Protein AF-A0A1A6FTK7-F1 (afdb_monomer)

Sequence (61 aa):
MDENRFVAVTSTNAAKIFNLYPKKGRIAVGSDADIVIWDPEATRTLSPPGLARSFVHVANT

Secondary structure (DSSP, 8-state):
--HHHHHIIIIIHHHHHTT-TTTSS--STTS---EE---SS-------TTSS-----EE--

InterPro domains:
  IPR006680 Amidohydrolase-related [PF01979] (1-45)
  IPR011059 Metal-dependent hydrolase, composite domain superfamily [SSF51338] (5-49)
  IPR050378 Metallo-dependent Hydrolases Superfamily [PTHR11647] (1-47)

Structure (mmCIF, N/CA/C/O backbone):
data_AF-A0A1A6FTK7-F1
#
_entry.id   AF-A0A1A6FTK7-F1
#
loop_
_atom_site.group_PDB
_atom_site.id
_atom_site.type_symbol
_atom_site.label_atom_id
_atom_site.label_alt_id
_atom_site.label_comp_id
_atom_site.label_asym_id
_atom_site.label_entity_id
_atom_site.label_seq_id
_atom_site.pdbx_PDB_ins_code
_atom_site.Cartn_x
_atom_site.Cartn_y
_atom_site.Cartn_z
_atom_site.occupancy
_atom_site.B_iso_or_equiv
_atom_site.auth_seq_id
_atom_site.auth_comp_id
_atom_site.auth_asym_id
_atom_site.auth_atom_id
_atom_site.pdbx_PDB_model_num
ATOM 1 N N . MET A 1 1 ? 11.549 -11.466 0.419 1.00 83.94 1 MET A N 1
ATOM 2 C CA . MET A 1 1 ? 10.301 -10.893 0.969 1.00 83.94 1 MET A CA 1
ATOM 3 C C . MET A 1 1 ? 9.174 -11.397 0.092 1.00 83.94 1 MET A C 1
ATOM 5 O O . MET A 1 1 ? 9.375 -11.385 -1.111 1.00 83.94 1 MET A O 1
ATOM 9 N N . ASP A 1 2 ? 8.078 -11.897 0.658 1.00 96.81 2 ASP A N 1
ATOM 10 C CA . ASP A 1 2 ? 6.891 -12.288 -0.119 1.00 96.81 2 ASP A CA 1
ATOM 11 C C . ASP A 1 2 ? 5.947 -11.090 -0.356 1.00 96.81 2 ASP A C 1
ATOM 13 O O . ASP A 1 2 ? 6.095 -10.036 0.271 1.00 96.81 2 ASP A O 1
ATOM 17 N N . GLU A 1 3 ? 4.986 -11.256 -1.264 1.00 96.19 3 GLU A N 1
ATOM 18 C CA . GLU A 1 3 ? 4.007 -10.231 -1.658 1.00 96.19 3 GLU A CA 1
ATOM 19 C C . GLU A 1 3 ? 3.189 -9.715 -0.466 1.00 96.19 3 GLU A C 1
ATOM 21 O O . GLU A 1 3 ? 2.991 -8.509 -0.305 1.00 96.19 3 GLU A O 1
ATOM 26 N N . ASN A 1 4 ? 2.786 -10.604 0.444 1.00 9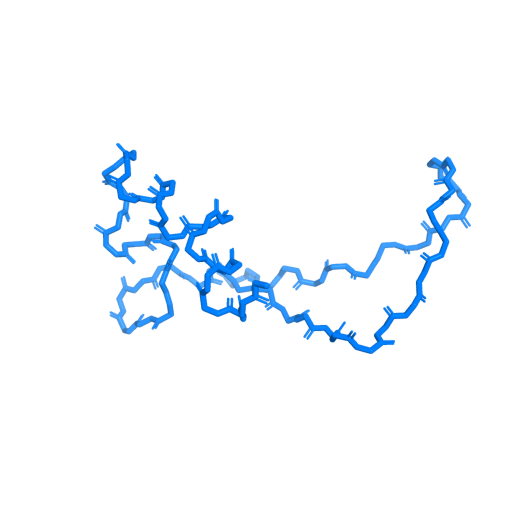7.38 4 ASN A N 1
ATOM 27 C CA . ASN A 1 4 ? 1.994 -10.231 1.614 1.00 97.38 4 ASN A CA 1
ATOM 28 C C . ASN A 1 4 ? 2.811 -9.376 2.590 1.00 97.38 4 ASN A C 1
ATOM 30 O O . ASN A 1 4 ? 2.293 -8.416 3.167 1.00 97.38 4 ASN A O 1
ATOM 34 N N . ARG A 1 5 ? 4.103 -9.678 2.764 1.00 98.00 5 ARG A N 1
ATOM 35 C CA . ARG A 1 5 ? 5.026 -8.842 3.537 1.00 98.00 5 ARG A CA 1
ATOM 36 C C . ARG A 1 5 ? 5.240 -7.488 2.866 1.00 98.00 5 ARG A C 1
ATOM 38 O O . ARG A 1 5 ? 5.291 -6.494 3.589 1.00 98.00 5 ARG A O 1
ATOM 45 N N . PHE A 1 6 ? 5.330 -7.425 1.534 1.00 97.06 6 PHE A N 1
ATOM 46 C CA . PHE A 1 6 ? 5.393 -6.159 0.789 1.00 97.06 6 PHE A CA 1
ATOM 47 C C . PHE A 1 6 ? 4.164 -5.284 1.065 1.00 97.06 6 PHE A C 1
ATOM 49 O O . PHE A 1 6 ? 4.318 -4.135 1.483 1.00 97.06 6 PHE A O 1
ATOM 56 N N . VAL A 1 7 ? 2.954 -5.840 0.959 1.00 97.56 7 VAL A N 1
ATOM 57 C CA . VAL A 1 7 ? 1.700 -5.144 1.311 1.00 97.56 7 VAL A CA 1
ATOM 58 C C . VAL A 1 7 ? 1.693 -4.696 2.777 1.00 97.56 7 VAL A C 1
ATOM 60 O O . VAL A 1 7 ? 1.284 -3.573 3.088 1.00 97.56 7 VAL A O 1
ATOM 63 N N . ALA A 1 8 ? 2.193 -5.536 3.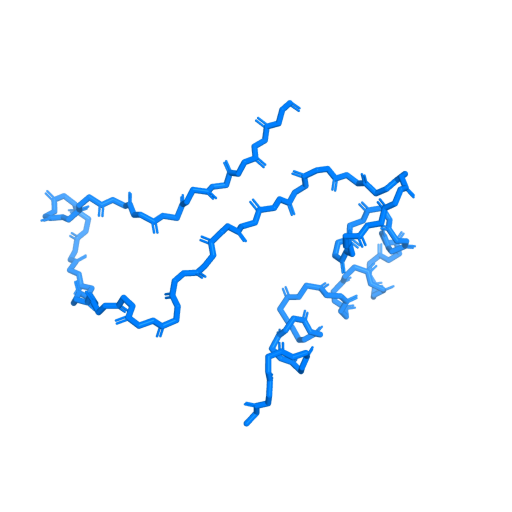691 1.00 98.38 8 ALA A N 1
ATOM 64 C CA . ALA A 1 8 ? 2.236 -5.209 5.110 1.00 98.38 8 ALA A CA 1
ATOM 65 C C . ALA A 1 8 ? 3.074 -3.954 5.394 1.00 98.38 8 ALA A C 1
ATOM 67 O O . ALA A 1 8 ? 2.596 -3.056 6.085 1.00 98.38 8 ALA A O 1
ATOM 68 N N . VAL A 1 9 ? 4.293 -3.859 4.853 1.00 98.12 9 VAL A N 1
ATOM 69 C CA . VAL A 1 9 ? 5.202 -2.733 5.147 1.00 98.12 9 VAL A CA 1
ATOM 70 C C . VAL A 1 9 ? 4.863 -1.457 4.378 1.00 98.12 9 VAL A C 1
ATOM 72 O O . VAL A 1 9 ? 5.181 -0.374 4.855 1.00 98.12 9 VAL A O 1
ATOM 75 N N . THR A 1 10 ? 4.224 -1.569 3.211 1.00 97.19 10 THR A N 1
ATOM 76 C CA . THR A 1 10 ? 3.907 -0.415 2.351 1.00 97.19 10 THR A CA 1
ATOM 77 C C . THR A 1 10 ? 2.523 0.172 2.607 1.00 97.19 10 THR A C 1
ATOM 79 O O . THR A 1 10 ? 2.297 1.338 2.295 1.00 97.19 10 THR A O 1
ATOM 82 N N . SER A 1 11 ? 1.594 -0.604 3.179 1.00 98.06 11 SER A N 1
ATOM 83 C CA . SER A 1 11 ? 0.204 -0.173 3.343 1.00 98.06 11 SER A CA 1
ATOM 84 C C . SER A 1 11 ? -0.412 -0.602 4.678 1.00 98.06 11 SER A C 1
ATOM 86 O O . SER A 1 11 ? -0.703 0.247 5.525 1.00 98.06 11 SER A O 1
ATOM 88 N N . THR A 1 12 ? -0.578 -1.908 4.929 1.00 98.56 12 THR A N 1
ATOM 89 C CA . THR A 1 12 ? -1.378 -2.393 6.072 1.00 98.56 12 THR A CA 1
ATOM 90 C C . THR A 1 12 ? -0.834 -1.937 7.428 1.00 98.56 12 THR A C 1
ATOM 92 O O . THR A 1 12 ? -1.615 -1.576 8.309 1.00 98.56 12 THR A O 1
ATOM 95 N N . ASN A 1 13 ? 0.487 -1.930 7.627 1.00 98.62 13 ASN A N 1
ATOM 96 C CA . ASN A 1 13 ? 1.079 -1.513 8.900 1.00 98.62 13 ASN A CA 1
ATOM 97 C C . ASN A 1 13 ? 0.930 -0.008 9.126 1.00 98.62 13 ASN A C 1
ATOM 99 O O . ASN A 1 13 ? 0.584 0.391 10.234 1.00 98.62 13 ASN A O 1
ATOM 103 N N . ALA A 1 14 ? 1.107 0.816 8.088 1.00 98.50 14 ALA A N 1
ATOM 104 C CA . ALA A 1 14 ? 0.863 2.253 8.181 1.00 98.50 14 ALA A CA 1
ATOM 105 C C . ALA A 1 14 ? -0.601 2.535 8.556 1.00 98.50 14 ALA A C 1
ATOM 107 O O . ALA A 1 14 ? -0.864 3.271 9.505 1.00 98.50 14 ALA A O 1
ATOM 108 N N . ALA A 1 15 ? -1.560 1.871 7.900 1.00 98.44 15 ALA A N 1
ATOM 109 C CA . ALA A 1 15 ? -2.977 2.017 8.227 1.00 98.44 15 ALA A CA 1
ATOM 110 C C . ALA A 1 15 ? -3.296 1.623 9.680 1.00 98.44 15 ALA A C 1
ATOM 112 O O . ALA A 1 15 ? -4.120 2.271 10.319 1.00 98.44 15 ALA A O 1
ATOM 113 N N . LYS A 1 16 ? -2.638 0.599 10.237 1.00 98.56 16 LYS A N 1
ATOM 114 C CA . LYS A 1 16 ? -2.789 0.234 11.657 1.00 98.56 16 LYS A CA 1
ATOM 115 C C . LYS A 1 16 ? -2.185 1.282 12.594 1.00 98.56 16 LYS A C 1
ATOM 117 O O . LYS A 1 16 ? -2.851 1.684 13.540 1.00 98.56 16 LYS A O 1
ATOM 122 N N . ILE A 1 17 ? -0.958 1.736 12.322 1.00 98.62 17 ILE A N 1
ATOM 123 C CA . ILE A 1 17 ? -0.240 2.727 13.146 1.00 98.62 17 ILE A CA 1
ATOM 124 C C . ILE A 1 17 ? -1.024 4.039 13.232 1.00 98.62 17 ILE A C 1
ATOM 126 O O . ILE A 1 17 ? -1.145 4.616 14.308 1.00 98.62 17 ILE A O 1
ATOM 130 N N . PHE A 1 18 ? -1.599 4.483 12.115 1.00 98.38 18 PHE A N 1
ATOM 131 C CA . PHE A 1 18 ? -2.365 5.727 12.042 1.00 98.38 18 PHE A CA 1
ATOM 132 C C . PHE A 1 18 ? -3.867 5.548 12.318 1.00 98.38 18 PHE A C 1
ATOM 134 O O . PHE A 1 18 ? -4.643 6.464 12.064 1.00 98.38 18 PHE A O 1
ATOM 141 N N . ASN A 1 19 ? -4.288 4.390 12.844 1.00 98.12 19 ASN A N 1
ATOM 142 C CA . ASN A 1 19 ? -5.680 4.094 13.203 1.00 98.12 19 ASN A CA 1
ATOM 143 C C . ASN A 1 19 ? -6.691 4.259 12.041 1.00 98.12 19 ASN A C 1
ATOM 145 O O . ASN A 1 19 ? -7.829 4.680 12.231 1.00 98.12 19 ASN A O 1
ATOM 149 N N . LEU A 1 20 ? -6.268 3.923 10.821 1.00 98.00 20 LEU A N 1
ATOM 150 C CA . LEU A 1 20 ? -7.078 3.934 9.596 1.00 98.00 20 LEU A CA 1
ATOM 151 C C . LEU A 1 20 ? -7.512 2.531 9.154 1.00 98.00 20 LEU A C 1
ATOM 153 O O . LEU A 1 20 ? -8.316 2.396 8.237 1.00 98.00 20 LEU A O 1
ATOM 157 N N . TYR A 1 21 ? -6.975 1.472 9.754 1.00 97.94 21 TYR A N 1
ATOM 158 C CA . TYR A 1 21 ? -7.335 0.096 9.419 1.00 97.94 21 TYR A CA 1
ATOM 159 C C . TYR A 1 21 ? -8.704 -0.294 10.024 1.00 97.94 21 TYR A C 1
ATOM 161 O O . TYR A 1 21 ? -8.931 -0.017 11.199 1.00 97.94 21 TYR A O 1
ATOM 169 N N . PRO A 1 22 ? -9.604 -0.983 9.286 1.00 97.69 22 PRO A N 1
ATOM 170 C CA . PRO A 1 22 ? -9.425 -1.520 7.935 1.00 97.69 22 PRO A CA 1
ATOM 171 C C . PRO A 1 22 ? -9.876 -0.574 6.813 1.00 97.69 22 PRO A C 1
ATOM 173 O O . PRO A 1 22 ? -9.866 -0.991 5.659 1.00 97.69 22 PRO A O 1
ATOM 176 N N . LYS A 1 23 ? -10.277 0.669 7.112 1.00 98.00 23 LYS A N 1
ATOM 177 C CA . LYS A 1 23 ? -10.742 1.623 6.094 1.00 98.00 23 LYS A CA 1
ATOM 178 C C . LYS A 1 23 ? -9.690 1.866 5.001 1.00 98.00 23 LYS A C 1
ATOM 180 O O . LYS A 1 23 ? -10.050 1.934 3.833 1.00 98.00 23 LYS A O 1
ATOM 185 N N . LYS A 1 24 ? -8.401 1.911 5.360 1.00 97.88 24 LYS A N 1
ATOM 186 C CA . LYS A 1 24 ? -7.251 1.925 4.435 1.00 97.88 24 LYS A CA 1
ATOM 187 C C . LYS A 1 24 ? -6.388 0.665 4.578 1.00 97.88 24 LYS A C 1
ATOM 189 O O . LYS A 1 24 ? -6.356 0.029 5.634 1.00 97.88 24 LYS A O 1
ATOM 194 N N . GLY A 1 25 ? -5.642 0.336 3.523 1.00 96.69 25 GLY A N 1
ATOM 195 C CA . GLY A 1 25 ? -4.608 -0.707 3.532 1.00 96.69 25 GLY A CA 1
ATOM 196 C C . GLY A 1 25 ? -5.115 -2.147 3.635 1.00 96.69 25 GLY A C 1
ATOM 197 O O . GLY A 1 25 ? -4.378 -3.029 4.092 1.00 96.69 25 GLY A O 1
ATOM 198 N N . ARG A 1 26 ? -6.369 -2.379 3.226 1.00 97.62 26 ARG A N 1
ATOM 199 C CA . ARG A 1 26 ? -6.993 -3.698 3.094 1.00 97.62 26 ARG A CA 1
ATOM 200 C C . ARG A 1 26 ? -8.007 -3.695 1.950 1.00 97.62 26 ARG A C 1
ATOM 202 O O . ARG A 1 26 ? -8.788 -2.762 1.835 1.00 97.62 26 ARG A O 1
ATOM 209 N N . ILE A 1 27 ? -8.038 -4.780 1.177 1.00 97.00 27 ILE A N 1
ATOM 210 C CA . ILE A 1 27 ? -9.131 -5.070 0.243 1.00 97.00 27 ILE A CA 1
ATOM 211 C C . ILE A 1 27 ? -10.164 -5.910 0.998 1.00 97.00 27 ILE A C 1
ATOM 213 O O . ILE A 1 27 ? -9.928 -7.081 1.302 1.00 97.00 27 ILE A O 1
ATOM 217 N N . ALA A 1 28 ? -11.271 -5.286 1.385 1.00 97.50 28 ALA A N 1
ATOM 218 C CA . ALA A 1 28 ? -12.395 -5.929 2.056 1.00 97.50 28 ALA A CA 1
ATOM 219 C C . ALA A 1 28 ? -13.672 -5.102 1.852 1.00 97.50 28 ALA A C 1
ATOM 221 O O . ALA A 1 28 ? -13.611 -3.909 1.561 1.00 97.50 28 ALA A O 1
ATOM 222 N N . VAL A 1 29 ? -14.835 -5.729 2.036 1.00 97.38 29 VAL A N 1
ATOM 223 C CA . VAL A 1 29 ? -16.120 -5.014 2.039 1.00 97.38 29 VAL A CA 1
ATOM 224 C C . VAL A 1 29 ? -16.098 -3.928 3.120 1.00 97.38 29 VAL A C 1
ATOM 226 O O . VAL A 1 29 ? -15.775 -4.211 4.274 1.00 97.38 29 VAL A O 1
ATOM 229 N N . GLY A 1 30 ? -16.443 -2.695 2.741 1.00 95.62 30 GLY A N 1
ATOM 230 C CA . GLY A 1 30 ? -16.460 -1.532 3.635 1.00 95.62 30 GLY A CA 1
ATOM 231 C C . GLY A 1 30 ? -15.123 -0.791 3.780 1.00 95.62 30 GLY A C 1
ATOM 232 O O . GLY A 1 30 ? -15.088 0.231 4.463 1.00 95.62 30 GLY A O 1
ATOM 233 N N . SER A 1 31 ? -14.042 -1.269 3.153 1.00 97.44 31 SER A N 1
ATOM 234 C CA . SER A 1 31 ? -12.798 -0.504 2.984 1.00 97.44 31 SER A CA 1
ATOM 235 C C . SER A 1 31 ? -12.911 0.475 1.812 1.00 97.44 31 SER A C 1
ATOM 237 O O . SER A 1 31 ? -13.708 0.263 0.897 1.00 97.44 31 SER A O 1
ATOM 239 N N . ASP A 1 32 ? -12.099 1.533 1.822 1.00 96.19 32 ASP A N 1
ATOM 240 C CA . ASP A 1 32 ? -12.022 2.466 0.697 1.00 96.19 32 ASP A CA 1
ATOM 241 C C . ASP A 1 32 ? -11.426 1.766 -0.539 1.00 96.19 32 ASP A C 1
ATOM 243 O O . ASP A 1 32 ? -10.569 0.886 -0.421 1.00 96.19 32 ASP A O 1
ATOM 247 N N . ALA A 1 33 ? -11.849 2.184 -1.732 1.00 95.94 33 ALA A N 1
ATOM 248 C CA . ALA A 1 33 ? -11.443 1.593 -3.0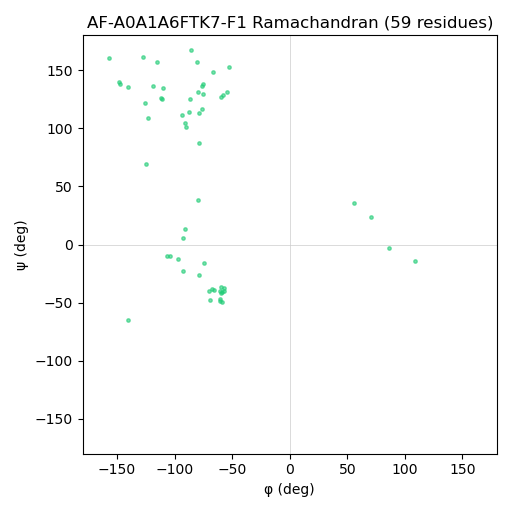08 1.00 95.94 33 ALA A CA 1
ATOM 249 C C . ALA A 1 33 ? -10.057 2.069 -3.500 1.00 95.94 33 ALA A C 1
ATOM 251 O O . ALA A 1 33 ? -9.851 2.250 -4.696 1.00 95.94 33 ALA A O 1
ATOM 252 N N . ASP A 1 34 ? -9.093 2.244 -2.591 1.00 94.69 34 ASP A N 1
ATOM 253 C CA . ASP A 1 34 ? -7.722 2.649 -2.921 1.00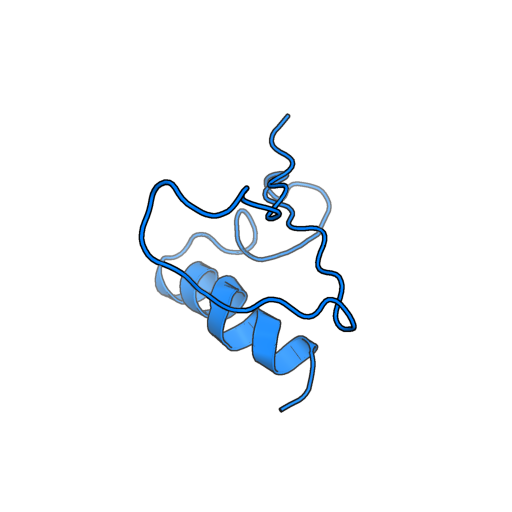 94.69 34 ASP A CA 1
ATOM 254 C C . ASP A 1 34 ? -6.926 1.439 -3.443 1.00 94.69 34 ASP A C 1
ATOM 256 O O . ASP A 1 34 ? -6.274 0.722 -2.675 1.00 94.69 34 ASP A O 1
ATOM 260 N N . ILE A 1 35 ? -6.995 1.178 -4.750 1.00 93.56 35 ILE A N 1
ATOM 261 C CA . ILE A 1 35 ? -6.410 -0.025 -5.360 1.00 93.56 35 ILE A CA 1
ATOM 262 C C . ILE A 1 35 ? -5.340 0.344 -6.393 1.00 93.56 35 ILE A C 1
ATOM 264 O O . ILE A 1 35 ? -5.526 1.221 -7.239 1.00 93.56 35 ILE A O 1
ATOM 268 N N . VAL A 1 36 ? -4.220 -0.385 -6.346 1.00 93.38 36 VAL A N 1
ATOM 269 C CA . VAL A 1 36 ? -3.170 -0.381 -7.371 1.00 93.38 36 VAL A CA 1
ATOM 270 C C . VAL A 1 36 ? -3.172 -1.735 -8.069 1.00 93.38 36 VAL A C 1
ATOM 272 O O . VAL A 1 36 ? -3.056 -2.771 -7.416 1.00 93.38 36 VAL A O 1
ATOM 275 N N . ILE A 1 37 ? -3.266 -1.725 -9.397 1.00 91.62 37 ILE A N 1
ATOM 276 C CA . ILE A 1 37 ? -2.990 -2.905 -10.223 1.00 91.62 37 ILE A CA 1
ATOM 277 C C . ILE A 1 37 ? -1.491 -2.900 -10.517 1.00 91.62 37 ILE A C 1
ATOM 279 O O . ILE A 1 37 ? -0.989 -1.981 -11.167 1.00 91.62 37 ILE A O 1
ATOM 283 N N . TRP A 1 38 ? -0.776 -3.894 -9.996 1.00 90.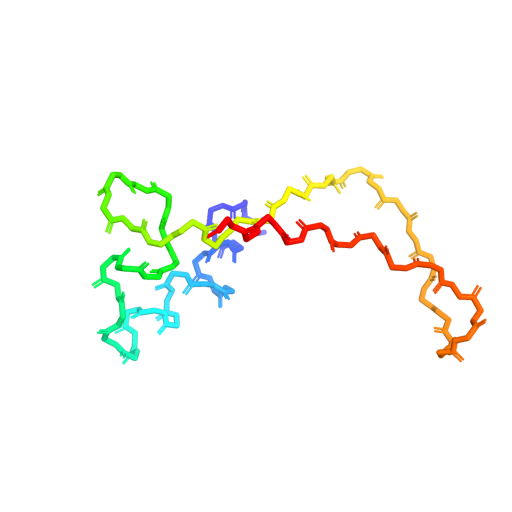69 38 TRP A N 1
ATOM 284 C CA . TRP A 1 38 ? 0.673 -4.014 -10.133 1.00 90.69 38 TRP A CA 1
ATOM 285 C C . TRP A 1 38 ? 1.027 -5.199 -11.033 1.00 90.69 38 TRP A C 1
ATOM 287 O O . TRP A 1 38 ? 0.586 -6.317 -10.779 1.00 90.69 38 TRP A O 1
ATOM 297 N N . ASP A 1 39 ? 1.810 -4.935 -12.079 1.00 91.62 39 ASP A N 1
ATOM 298 C CA . ASP A 1 39 ? 2.412 -5.957 -12.936 1.00 91.62 39 ASP A CA 1
ATOM 299 C C . ASP A 1 39 ? 3.826 -6.275 -12.406 1.00 91.62 39 ASP A C 1
ATOM 301 O O . ASP A 1 39 ? 4.697 -5.397 -12.461 1.00 91.62 39 ASP A O 1
ATOM 305 N N . PRO A 1 40 ? 4.066 -7.481 -11.858 1.00 91.31 40 PRO A N 1
ATOM 306 C CA . PRO A 1 40 ? 5.356 -7.850 -11.283 1.00 91.31 40 PRO A CA 1
ATOM 307 C C . PRO A 1 40 ? 6.442 -8.129 -12.335 1.00 91.31 40 PRO A C 1
ATOM 309 O O . PRO A 1 40 ? 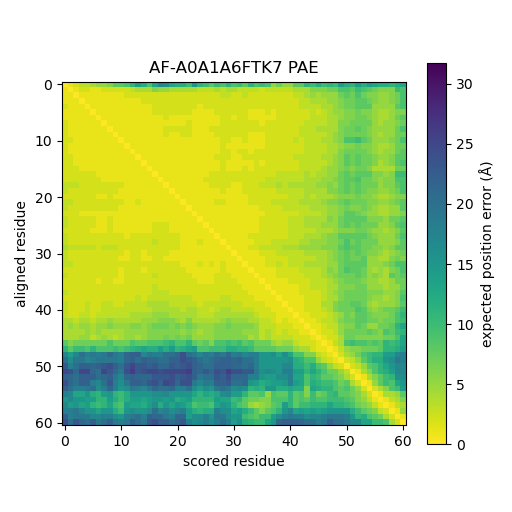7.620 -8.155 -11.982 1.00 91.31 40 PRO A O 1
ATOM 312 N N . GLU A 1 41 ? 6.079 -8.331 -13.606 1.00 93.75 41 GLU A N 1
ATOM 313 C CA . GLU A 1 41 ? 7.020 -8.611 -14.702 1.00 93.75 41 GLU A CA 1
ATOM 314 C C . GLU A 1 41 ? 7.378 -7.347 -15.504 1.00 93.75 41 GLU A C 1
ATOM 316 O O . GLU A 1 41 ? 8.345 -7.330 -16.275 1.00 93.75 41 GLU A O 1
ATOM 321 N N . ALA A 1 42 ? 6.640 -6.253 -15.298 1.00 90.50 42 ALA A N 1
ATOM 322 C CA . ALA A 1 42 ? 6.897 -4.983 -15.958 1.00 90.50 42 ALA A CA 1
ATOM 323 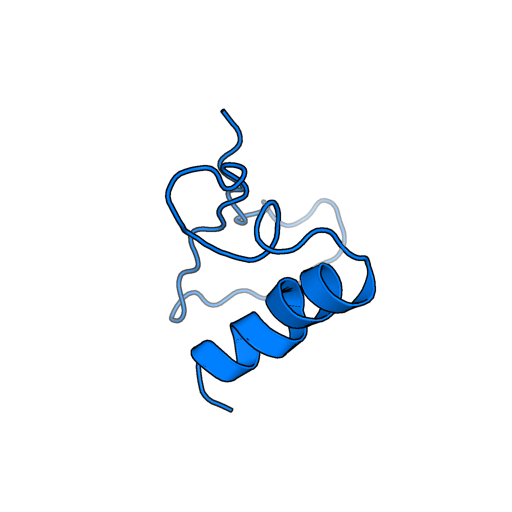C C . ALA A 1 42 ? 8.303 -4.442 -15.638 1.00 90.50 42 ALA A C 1
ATOM 325 O O . ALA A 1 42 ? 8.684 -4.235 -14.486 1.00 90.50 42 ALA A O 1
ATOM 326 N N . THR A 1 43 ? 9.064 -4.122 -16.687 1.00 89.50 43 THR A N 1
ATOM 327 C CA . THR A 1 43 ? 10.402 -3.524 -16.573 1.00 89.50 43 THR A CA 1
ATOM 328 C C . THR A 1 43 ? 10.387 -2.071 -17.032 1.00 89.50 43 THR A C 1
ATOM 330 O O . THR A 1 43 ? 9.838 -1.739 -18.083 1.00 89.50 43 THR A O 1
ATOM 333 N N . ARG A 1 44 ? 11.030 -1.185 -16.262 1.00 83.31 44 ARG A N 1
ATOM 334 C CA . ARG A 1 44 ? 11.180 0.229 -16.621 1.00 83.31 44 ARG A CA 1
ATOM 335 C C . ARG A 1 44 ? 12.489 0.815 -16.107 1.00 83.31 44 ARG A C 1
ATOM 337 O O . ARG A 1 44 ? 12.839 0.650 -14.943 1.00 83.31 44 ARG A O 1
ATOM 344 N N . THR 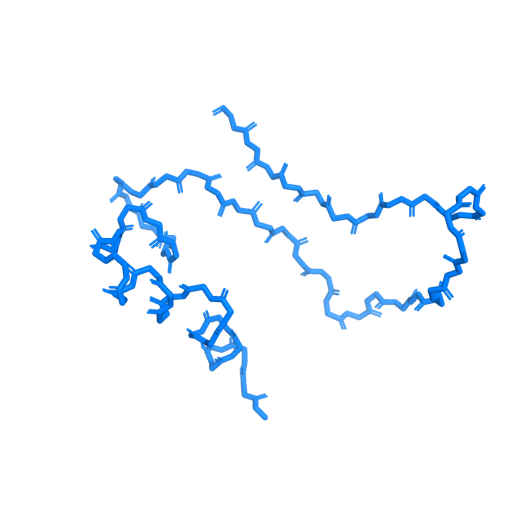A 1 45 ? 13.133 1.617 -16.949 1.00 87.88 45 THR A N 1
ATOM 345 C CA . THR A 1 45 ? 14.214 2.521 -16.542 1.00 87.88 45 THR A CA 1
ATOM 346 C C . THR A 1 45 ? 13.625 3.847 -16.067 1.00 87.88 45 THR A C 1
ATOM 348 O O . THR A 1 45 ? 12.849 4.487 -16.783 1.00 87.88 45 THR A O 1
ATOM 351 N N . LEU A 1 46 ? 13.974 4.270 -14.853 1.00 86.44 46 LEU A N 1
ATOM 352 C CA . LEU A 1 46 ? 13.583 5.579 -14.332 1.00 86.44 46 LEU A CA 1
ATOM 353 C C . LEU A 1 46 ? 14.442 6.669 -14.988 1.00 86.44 46 LEU A C 1
ATOM 355 O O . LEU A 1 46 ? 15.666 6.574 -15.008 1.00 86.44 46 LEU A O 1
ATOM 359 N N . SER A 1 47 ? 13.797 7.705 -15.521 1.00 82.56 47 SER A N 1
ATOM 360 C CA . SER A 1 47 ? 14.439 8.864 -16.151 1.00 82.56 47 SER A CA 1
ATOM 361 C C . SER A 1 47 ? 13.915 10.161 -15.526 1.00 82.56 47 SER A C 1
ATOM 363 O O . SER A 1 47 ? 12.829 10.143 -14.936 1.00 82.56 47 SER A O 1
ATOM 365 N N . PRO A 1 48 ? 14.620 11.297 -15.681 1.00 86.56 48 PRO A N 1
ATOM 366 C CA . PRO A 1 48 ? 14.140 12.588 -15.205 1.00 86.56 48 PRO A CA 1
ATOM 367 C C . PRO A 1 48 ? 12.721 12.929 -15.705 1.00 86.56 48 PRO A C 1
ATOM 369 O O . PRO A 1 48 ? 12.309 12.454 -16.776 1.00 86.56 48 PRO A O 1
ATOM 372 N N . PRO A 1 49 ? 11.966 13.751 -14.951 1.00 76.56 49 PRO A N 1
ATOM 373 C CA . PRO A 1 49 ? 10.621 14.174 -15.332 1.00 76.56 49 PRO A CA 1
ATOM 374 C C . PRO A 1 49 ? 10.607 14.803 -16.732 1.00 76.56 49 PRO A C 1
ATOM 376 O O . PRO A 1 49 ? 11.433 15.657 -17.036 1.00 76.56 49 PRO A O 1
ATOM 379 N N . GLY A 1 50 ? 9.672 14.370 -17.585 1.00 66.56 50 GLY A N 1
ATOM 380 C CA . GLY A 1 50 ? 9.516 14.861 -18.963 1.00 66.56 50 GLY A CA 1
ATOM 381 C C . GLY A 1 50 ? 9.913 13.869 -20.061 1.00 66.56 50 GLY A C 1
ATOM 382 O O . GLY A 1 50 ? 9.516 14.062 -21.205 1.00 66.56 50 GLY A O 1
ATOM 383 N N . LEU A 1 51 ? 10.619 12.780 -19.727 1.00 62.47 51 LEU A N 1
ATOM 384 C CA . LEU A 1 51 ? 11.055 11.783 -20.718 1.00 62.47 51 LEU A CA 1
ATOM 385 C C . LEU A 1 51 ? 10.289 10.447 -20.674 1.00 62.47 51 LEU A C 1
ATOM 387 O O . LEU A 1 51 ? 10.440 9.630 -21.577 1.00 62.47 51 LEU A O 1
ATOM 391 N N . ALA A 1 52 ? 9.456 10.204 -19.656 1.00 58.34 52 ALA A N 1
ATOM 392 C CA . ALA A 1 52 ? 8.773 8.920 -19.490 1.00 58.34 52 ALA A CA 1
ATOM 393 C C . ALA A 1 52 ? 7.323 9.071 -19.005 1.00 58.34 52 ALA A C 1
ATOM 395 O O . ALA A 1 52 ? 7.043 9.822 -18.071 1.00 58.34 52 ALA A O 1
ATOM 396 N N . ARG A 1 53 ? 6.409 8.315 -19.627 1.00 57.75 53 ARG A N 1
ATOM 397 C CA . ARG A 1 53 ? 4.988 8.225 -19.249 1.00 57.75 53 ARG A CA 1
ATOM 398 C C . ARG A 1 53 ? 4.829 7.373 -17.980 1.00 57.75 53 ARG A C 1
ATOM 400 O O . ARG A 1 53 ? 5.495 6.349 -17.833 1.00 57.75 53 ARG A O 1
ATOM 407 N N . SER A 1 54 ? 3.977 7.806 -17.053 1.00 57.38 54 SER A N 1
ATOM 408 C CA . SER A 1 54 ? 3.701 7.094 -15.798 1.00 57.38 54 SER A CA 1
ATOM 409 C C . SER A 1 54 ? 2.715 5.945 -16.021 1.00 57.38 54 SER A C 1
ATOM 411 O O . SER A 1 54 ? 1.655 6.162 -16.597 1.00 57.38 54 SER A O 1
ATOM 413 N N . PHE A 1 55 ? 3.036 4.751 -15.513 1.00 60.28 55 PHE A N 1
ATOM 414 C CA . PHE A 1 55 ? 2.126 3.601 -15.461 1.00 60.28 55 PHE A CA 1
ATOM 415 C C . PHE A 1 55 ? 2.015 3.097 -14.018 1.00 60.28 55 PHE A C 1
ATOM 417 O O . PHE A 1 55 ? 2.518 2.040 -13.664 1.00 60.28 55 PHE A O 1
ATOM 424 N N . VAL A 1 56 ? 1.385 3.899 -13.165 1.00 59.09 56 VAL A N 1
ATOM 425 C CA . VAL A 1 56 ? 0.731 3.409 -11.948 1.00 59.09 56 VAL A CA 1
ATOM 426 C C . VAL A 1 56 ? -0.705 3.872 -12.087 1.00 59.09 56 VAL A C 1
ATOM 428 O O . VAL A 1 56 ? -0.970 5.072 -12.062 1.00 59.09 56 VAL A O 1
ATOM 431 N N . HIS A 1 57 ? -1.608 2.928 -12.330 1.00 63.19 57 HIS A N 1
ATOM 432 C CA . HIS A 1 57 ? -3.031 3.224 -12.390 1.00 63.19 57 HIS A CA 1
ATOM 433 C C . HIS A 1 57 ? -3.576 3.052 -10.980 1.00 63.19 57 HIS A C 1
ATOM 435 O O . HIS A 1 57 ? -3.752 1.932 -10.503 1.00 63.19 57 HIS A O 1
ATOM 441 N N . VAL A 1 58 ? -3.771 4.178 -10.298 1.00 60.91 58 VAL A N 1
ATOM 442 C CA . VAL A 1 58 ? -4.583 4.212 -9.085 1.00 60.91 58 VAL A CA 1
ATOM 443 C C . VAL A 1 58 ? -6.029 4.224 -9.555 1.00 60.91 58 VAL A C 1
ATOM 445 O O . VAL A 1 58 ? -6.456 5.178 -10.207 1.00 60.91 58 VAL A O 1
ATOM 448 N N . ALA A 1 59 ? -6.766 3.154 -9.276 1.00 55.38 59 ALA A N 1
ATOM 449 C CA . ALA A 1 59 ? -8.207 3.178 -9.447 1.00 55.38 59 ALA A CA 1
ATOM 450 C C . ALA A 1 59 ? -8.779 3.971 -8.268 1.00 55.38 59 ALA A C 1
ATOM 452 O O . ALA A 1 59 ? -8.595 3.579 -7.121 1.00 55.38 59 ALA A O 1
ATOM 453 N N . ASN A 1 60 ? -9.414 5.105 -8.547 1.00 43.06 60 ASN A N 1
ATOM 454 C CA . ASN A 1 60 ? -10.219 5.840 -7.580 1.00 43.06 60 ASN A CA 1
ATOM 455 C C . ASN A 1 60 ? -11.593 6.020 -8.235 1.00 43.06 60 ASN A C 1
ATOM 457 O O . ASN A 1 60 ? -11.653 6.530 -9.356 1.00 43.06 60 ASN A O 1
ATOM 461 N N . THR A 1 61 ? -12.660 5.539 -7.600 1.00 47.88 61 THR A N 1
ATOM 462 C CA . THR A 1 61 ? -14.049 5.795 -8.025 1.00 47.88 61 THR A CA 1
ATOM 463 C C . THR A 1 61 ? -14.651 6.892 -7.178 1.00 47.88 61 THR A C 1
ATOM 465 O O . THR A 1 61 ? -14.524 6.764 -5.939 1.00 47.88 61 THR A O 1
#

pLDDT: mean 87.27, std 15.59, range [43.06, 98.62]

Solvent-accessible surface area (backbone atoms only — not comparable to full-atom values): 4122 Å² total; per-residue (Å²): 136,56,73,69,56,50,47,34,74,76,30,32,48,54,18,50,76,71,71,38,55,60,44,39,55,42,95,53,94,87,27,55,70,83,42,72,74,80,68,91,81,70,82,82,85,91,70,67,93,89,78,70,87,87,87,74,57,70,50,76,132

Organism: Neotoma lepida (NCBI:txid56216)

Nearest PDB structures (foldseek):
  2vr2-assembly1_A  TM=9.850E-01  e=2.488E-04  Homo sapiens
  5mle-assembly1_C  TM=9.827E-01  e=8.569E-04  Homo sapiens

Foldseek 3Di:
DDPVVVLCVPWVVVCVVVVNPPLTSDPDPNHAQFDWDDDPPDDDDDDPPPPDDDPTDGDHD

Mean predicted aligned error: 5.77 Å

Radius of gyration: 14.25 Å;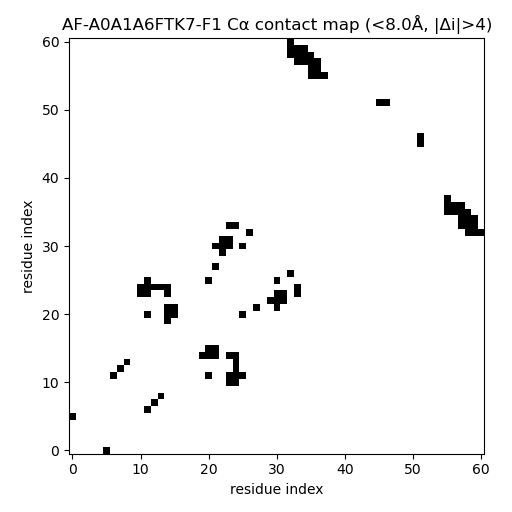 Cα contacts (8 Å, |Δi|>4): 50; chains: 1; bounding box: 31×27×34 Å